Protein AF-A0A109MXI0-F1 (afdb_monomer)

pLDDT: mean 86.81, std 9.49, range [52.38, 97.69]

Nearest PDB structures (foldseek):
  2wkc-assembly1_B  TM=4.980E-01  e=1.153E+00  Lactococcus virus P2
  5nqp-assembly3_B  TM=2.544E-01  e=2.002E-01  Neisseria meningitidis
  5gpk-assembly1_A  TM=4.256E-01  e=6.641E+00  Schizosaccharomyces pombe 972h-
  2wkc-assembly1_D  TM=3.558E-01  e=3.513E+00  Lactococcus virus P2

InterPro domains:
  IPR019096 YopX protein [PF09643] (7-148)
  IPR023385 YopX-like, C-terminal [G3DSA:2.30.30.290] (70-150)

Radius of gyration: 19.83 Å; Cα contacts (8 Å, |Δi|>4): 275; chains: 1; bounding box: 54×35×57 Å

Organism: NCBI:txid1478

Solvent-accessible surface area (backbone atoms only — not comparable to full-atom values): 9129 Å² total; per-residue (Å²): 131,85,86,89,51,51,35,32,40,31,78,88,78,72,43,80,45,51,78,88,74,48,93,48,54,50,76,49,78,59,100,88,42,85,47,44,31,37,59,41,81,40,81,44,70,47,97,90,68,52,77,46,79,44,83,44,76,45,7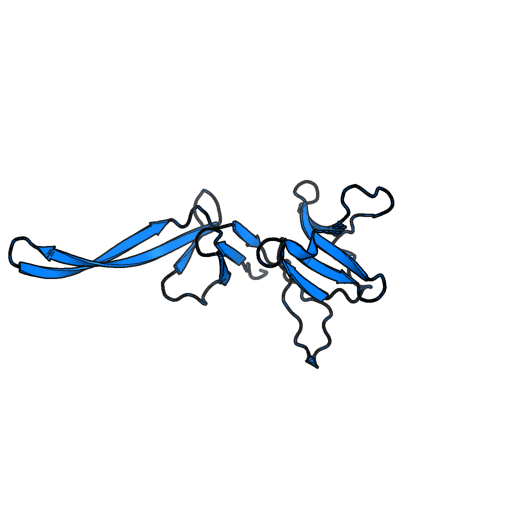6,50,83,74,48,47,79,26,48,49,71,84,46,60,34,60,44,56,76,93,71,54,55,47,76,41,34,42,44,27,29,29,36,32,80,86,80,71,44,51,26,32,30,39,78,38,81,91,76,72,42,55,28,32,36,45,64,61,79,84,44,88,90,60,70,70,42,60,49,81,76,64,84,79,71,65,33,30,78,77,47,27,65,79,89,36,52,70,79,65,66,128

Mean predicted aligned error: 6.86 Å

Secondary structure (DSSP, 8-state):
-----EEEEETTTTEEEETTT-SSEEEEEETTEEEEEEEEEEEEE-TTS-EEEEEEEEE-TT-EEEEEEEEE----GGG-PPEEETTEEEEETTTTEEEEEEEETTTTEEEEEES-TT-TTSPPEETTS-SSS--EEEEETTT-GGGG--

Structure (mmCIF, N/CA/C/O backbone):
data_AF-A0A109MXI0-F1
#
_entry.id   AF-A0A109MXI0-F1
#
loop_
_atom_site.group_PDB
_atom_site.id
_atom_site.type_symbol
_atom_site.label_atom_id
_atom_site.label_alt_id
_atom_site.label_comp_id
_atom_site.label_asym_id
_atom_site.label_entity_id
_atom_site.label_seq_id
_atom_site.pdbx_PDB_ins_code
_atom_site.Cartn_x
_atom_site.Cartn_y
_atom_site.Cartn_z
_atom_site.occupancy
_atom_site.B_iso_or_equiv
_atom_site.auth_seq_id
_atom_site.auth_comp_id
_atom_site.auth_asym_id
_atom_site.auth_atom_id
_atom_site.pdbx_PDB_model_num
ATOM 1 N N . MET A 1 1 ? 14.841 -6.634 15.392 1.00 52.38 1 MET A N 1
ATOM 2 C CA . MET A 1 1 ? 13.422 -6.751 15.002 1.00 52.38 1 MET A CA 1
ATOM 3 C C . MET A 1 1 ? 13.150 -5.564 14.093 1.00 52.38 1 MET A C 1
ATOM 5 O O . MET A 1 1 ? 13.438 -4.456 14.530 1.00 52.38 1 MET A O 1
ATOM 9 N N . LYS A 1 2 ? 12.789 -5.783 12.820 1.00 67.56 2 LYS A N 1
ATOM 10 C CA . LYS A 1 2 ? 12.404 -4.680 11.921 1.00 67.56 2 LYS A CA 1
ATOM 11 C C . LYS A 1 2 ? 11.061 -4.118 12.400 1.00 67.56 2 LYS A C 1
ATOM 13 O O . LYS A 1 2 ? 10.243 -4.875 12.916 1.00 67.56 2 LYS A O 1
ATOM 18 N N . GLU A 1 3 ? 10.884 -2.809 12.279 1.00 79.62 3 GLU A N 1
ATOM 19 C CA . GLU A 1 3 ? 9.620 -2.144 12.592 1.00 79.62 3 GLU A CA 1
ATOM 20 C C . GLU A 1 3 ? 8.562 -2.556 11.559 1.00 79.62 3 GLU A C 1
ATOM 22 O O . GLU A 1 3 ? 8.851 -2.595 10.365 1.00 79.62 3 GLU A O 1
ATOM 27 N N . ILE A 1 4 ? 7.360 -2.908 12.020 1.00 82.31 4 ILE A N 1
ATOM 28 C CA . ILE A 1 4 ? 6.218 -3.196 11.147 1.00 82.31 4 ILE A CA 1
ATOM 29 C C . ILE A 1 4 ? 5.470 -1.881 10.961 1.00 82.31 4 ILE A C 1
ATOM 31 O O . ILE A 1 4 ? 4.940 -1.338 11.928 1.00 82.31 4 ILE A O 1
ATOM 35 N N . ARG A 1 5 ? 5.431 -1.380 9.726 1.00 90.25 5 ARG A N 1
ATOM 36 C CA . ARG A 1 5 ? 4.681 -0.174 9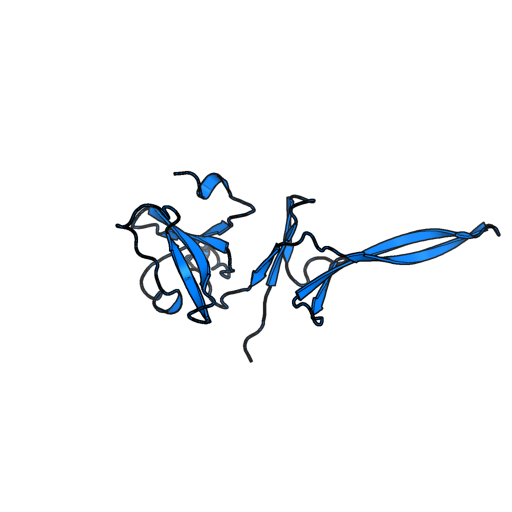.362 1.00 90.25 5 ARG A CA 1
ATOM 37 C C . ARG A 1 5 ? 3.582 -0.521 8.379 1.00 90.25 5 ARG A C 1
ATOM 39 O O . ARG A 1 5 ? 3.776 -1.342 7.483 1.00 90.25 5 ARG A O 1
ATOM 46 N N . VAL A 1 6 ? 2.432 0.108 8.570 1.00 92.50 6 VAL A N 1
ATOM 47 C CA . VAL A 1 6 ? 1.216 -0.140 7.800 1.00 92.50 6 VAL A CA 1
ATOM 48 C C . VAL A 1 6 ? 0.572 1.202 7.491 1.00 92.50 6 VAL A C 1
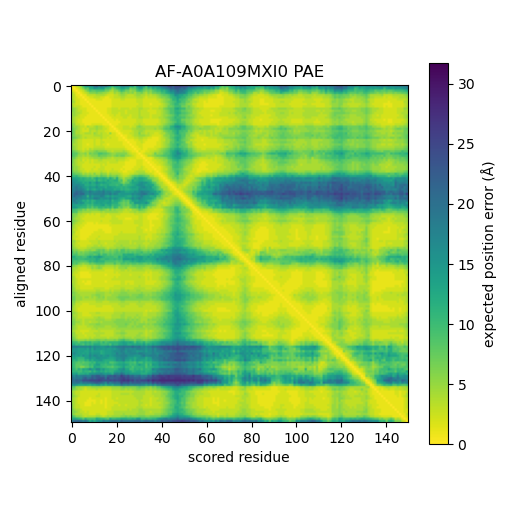ATOM 50 O O . VAL A 1 6 ? 0.546 2.089 8.344 1.00 92.50 6 VAL A O 1
ATOM 53 N N . ARG A 1 7 ? 0.028 1.323 6.284 1.00 95.44 7 ARG A N 1
ATOM 54 C CA . ARG A 1 7 ? -0.948 2.356 5.926 1.00 95.44 7 ARG A CA 1
ATOM 55 C C . ARG A 1 7 ? -2.233 1.686 5.448 1.00 95.44 7 ARG A C 1
ATOM 57 O O . ARG A 1 7 ? -2.203 0.523 5.036 1.00 95.44 7 ARG A O 1
ATOM 64 N N . ALA A 1 8 ? -3.354 2.384 5.514 1.00 96.88 8 ALA A N 1
ATOM 65 C CA . ALA A 1 8 ? -4.658 1.828 5.186 1.00 96.88 8 ALA A CA 1
ATOM 66 C C . ALA A 1 8 ? -5.432 2.757 4.255 1.00 96.88 8 ALA A C 1
ATOM 68 O O . ALA A 1 8 ? -5.579 3.940 4.542 1.00 96.88 8 ALA A O 1
ATOM 69 N N . TRP A 1 9 ? -5.947 2.209 3.158 1.00 97.69 9 TRP A N 1
ATOM 70 C CA . TRP A 1 9 ? -6.847 2.935 2.272 1.00 97.69 9 TRP A CA 1
ATOM 71 C C . TRP A 1 9 ? -8.298 2.752 2.706 1.00 97.69 9 TRP A C 1
ATOM 73 O O . TRP A 1 9 ? -8.784 1.620 2.783 1.00 97.69 9 TRP A O 1
ATOM 83 N N . ASP A 1 10 ? -8.988 3.866 2.920 1.00 97.00 10 ASP A N 1
ATOM 84 C CA . ASP A 1 10 ? -10.422 3.926 3.150 1.00 97.00 10 ASP A CA 1
ATOM 85 C C . ASP A 1 10 ? -11.154 4.205 1.835 1.00 97.00 10 ASP A C 1
ATOM 87 O O . ASP A 1 10 ? -11.064 5.291 1.267 1.00 97.00 10 ASP A O 1
ATOM 91 N N . ASN A 1 11 ? -11.902 3.222 1.338 1.00 95.00 11 ASN A N 1
ATOM 92 C CA . ASN A 1 11 ? -12.696 3.361 0.117 1.00 95.00 11 ASN A CA 1
ATOM 93 C C . ASN A 1 11 ? -14.077 4.006 0.333 1.00 95.00 11 ASN A C 1
ATOM 95 O O . ASN A 1 11 ? -14.768 4.260 -0.654 1.00 95.00 11 ASN A O 1
ATOM 99 N N . VAL A 1 12 ? -14.498 4.220 1.579 1.00 95.38 12 VAL A N 1
ATOM 100 C CA . VAL A 1 12 ? -15.730 4.931 1.945 1.00 95.38 12 VAL A CA 1
ATOM 101 C C . VAL A 1 12 ? -15.448 6.430 2.022 1.00 95.38 12 VAL A C 1
ATOM 103 O O . VAL A 1 12 ? -16.185 7.219 1.432 1.00 95.38 12 VAL A O 1
ATOM 106 N N . GLU A 1 13 ? -14.354 6.819 2.678 1.00 95.06 13 GLU A N 1
ATOM 107 C CA . GLU A 1 13 ? -13.916 8.217 2.803 1.00 95.06 13 GLU A CA 1
ATOM 108 C C . GLU A 1 13 ? -12.980 8.671 1.675 1.00 95.06 13 GLU A C 1
ATOM 110 O O . GLU A 1 13 ? -12.742 9.869 1.520 1.00 95.06 13 GLU A O 1
ATOM 115 N N . ASN A 1 14 ? -12.478 7.734 0.863 1.00 95.75 14 ASN A N 1
ATOM 116 C CA . ASN A 1 14 ? -11.503 7.986 -0.200 1.00 95.75 14 ASN A CA 1
ATOM 117 C C . ASN A 1 14 ? -10.248 8.699 0.342 1.00 95.75 14 ASN A C 1
ATOM 119 O O . ASN A 1 14 ? -9.825 9.733 -0.187 1.00 95.75 14 ASN A O 1
ATOM 123 N N . LYS A 1 15 ? -9.686 8.154 1.430 1.00 95.62 15 LYS A N 1
ATOM 124 C CA . LYS A 1 15 ? -8.554 8.724 2.176 1.00 95.62 15 LYS A CA 1
ATOM 125 C C . LYS A 1 15 ? -7.538 7.642 2.559 1.00 95.62 15 LYS A C 1
ATOM 127 O O . LYS A 1 15 ? -7.905 6.521 2.905 1.00 95.62 15 LYS A O 1
ATOM 132 N N . MET A 1 16 ? -6.254 7.998 2.520 1.00 96.62 16 MET A N 1
ATOM 133 C CA . MET A 1 16 ? -5.170 7.191 3.076 1.00 96.62 16 MET A CA 1
ATOM 134 C C . MET A 1 16 ? -4.938 7.537 4.550 1.00 96.62 16 MET A C 1
ATOM 136 O O . MET A 1 16 ? -4.775 8.709 4.889 1.00 96.62 16 MET A O 1
ATOM 140 N N . TYR A 1 17 ? -4.878 6.521 5.406 1.00 95.94 17 TYR A N 1
ATOM 141 C CA . TYR A 1 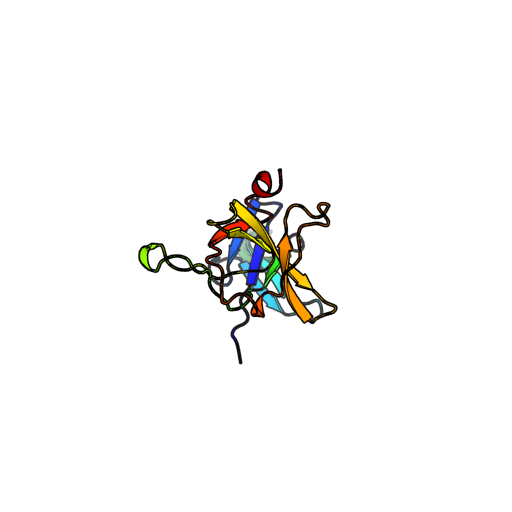17 ? -4.501 6.646 6.811 1.00 95.94 17 TYR A CA 1
ATOM 142 C C . TYR A 1 17 ? -3.118 6.060 7.063 1.00 95.94 17 TYR A C 1
ATOM 144 O O . TYR A 1 17 ? -2.786 4.975 6.574 1.00 95.94 17 TYR A O 1
ATOM 152 N N . TYR A 1 18 ? -2.346 6.742 7.901 1.00 92.38 18 TYR A N 1
ATOM 153 C CA . TYR A 1 18 ? -1.025 6.314 8.339 1.00 92.38 18 TYR A CA 1
ATOM 154 C C . TYR A 1 18 ? -1.033 6.034 9.843 1.00 92.38 18 TYR A C 1
ATOM 156 O O . TYR A 1 18 ? -1.740 6.678 10.621 1.00 92.38 18 TYR A O 1
ATOM 164 N N . LEU A 1 19 ? -0.249 5.038 10.258 1.00 88.06 19 LEU A N 1
ATOM 165 C CA . LEU A 1 19 ? -0.170 4.625 11.655 1.00 88.06 19 LEU A CA 1
ATOM 166 C C . LEU A 1 19 ? 0.299 5.789 12.548 1.00 88.06 19 LEU A C 1
ATOM 168 O O . LEU A 1 19 ? 1.420 6.269 12.406 1.00 88.06 19 LEU A O 1
ATOM 172 N N . GLY A 1 20 ? -0.534 6.178 13.515 1.00 85.75 20 GLY A N 1
ATOM 173 C CA . GLY A 1 20 ? -0.193 7.191 14.518 1.00 85.75 20 GLY A CA 1
ATOM 174 C C . GLY A 1 20 ? -0.355 8.645 14.064 1.00 85.75 20 GLY A C 1
ATOM 175 O O . GLY A 1 20 ? 0.032 9.536 14.816 1.00 85.75 20 GLY A O 1
ATOM 176 N N . GLU A 1 21 ? -0.915 8.891 12.877 1.00 91.69 21 GLU A N 1
ATOM 177 C CA . GLU A 1 21 ? -1.205 10.253 12.398 1.00 91.69 21 GLU A CA 1
ATOM 178 C C . GLU A 1 21 ? -2.627 10.724 12.731 1.00 91.69 21 GLU A C 1
ATOM 180 O O . GLU A 1 21 ? -2.858 11.920 12.887 1.00 91.69 21 GLU A O 1
ATOM 185 N N . GLU A 1 22 ? -3.573 9.796 12.865 1.00 91.44 22 GLU A N 1
ATOM 186 C CA . GLU A 1 22 ? -4.971 10.100 13.171 1.00 91.44 22 GLU A CA 1
ATOM 187 C C . GLU A 1 22 ? -5.206 10.017 14.688 1.00 91.44 22 GLU A C 1
ATOM 189 O O . GLU A 1 22 ? -4.823 9.039 15.333 1.00 91.44 22 GLU A O 1
ATOM 194 N N . GLU A 1 23 ? -5.834 11.042 15.270 1.00 91.12 23 GLU A N 1
ATOM 195 C CA . GLU A 1 23 ? -6.078 11.114 16.721 1.00 91.12 23 GLU A CA 1
ATOM 196 C C . GLU A 1 23 ? -7.229 10.202 17.175 1.00 91.12 23 GLU A C 1
ATOM 198 O O . GLU A 1 23 ? -7.247 9.744 18.318 1.00 91.12 23 GLU A O 1
ATOM 203 N N . ASP A 1 24 ? -8.184 9.936 16.283 1.00 92.06 24 ASP A N 1
ATOM 204 C CA . ASP A 1 24 ? -9.421 9.206 16.558 1.00 92.06 24 ASP A CA 1
ATOM 205 C C . ASP A 1 24 ? -9.445 7.800 15.945 1.00 92.06 24 ASP A C 1
ATOM 207 O O . ASP A 1 24 ? -10.439 7.097 16.095 1.00 92.06 24 ASP A O 1
ATOM 211 N N . ILE A 1 25 ? -8.370 7.356 15.285 1.00 93.44 25 ILE A N 1
ATOM 212 C CA . ILE A 1 25 ? -8.276 6.005 14.717 1.00 93.44 25 ILE A CA 1
ATOM 213 C C . ILE A 1 25 ? -7.203 5.205 15.450 1.00 93.44 25 ILE A C 1
ATOM 215 O O . ILE A 1 25 ? -6.022 5.551 15.471 1.00 93.44 25 ILE A O 1
ATOM 219 N N . HIS A 1 26 ? -7.614 4.073 16.012 1.00 91.69 26 HIS A N 1
ATOM 220 C CA . HIS A 1 26 ? -6.737 3.155 16.720 1.00 91.69 26 HIS A CA 1
ATOM 221 C C . HIS A 1 26 ? -6.494 1.891 15.893 1.00 91.69 26 HIS A C 1
ATOM 223 O O . HIS A 1 26 ? -7.411 1.110 15.647 1.00 91.69 26 HIS A O 1
ATOM 229 N N . PHE A 1 27 ? -5.237 1.671 15.504 1.00 91.75 27 PHE A N 1
ATOM 230 C CA . PHE A 1 27 ? -4.785 0.444 14.846 1.00 91.75 27 PHE A CA 1
ATOM 231 C C . PHE A 1 27 ? -4.277 -0.565 15.878 1.00 91.75 27 PHE A C 1
ATOM 233 O O . PHE A 1 27 ? -3.468 -0.221 16.740 1.00 91.75 27 PHE A O 1
ATOM 240 N N . TYR A 1 28 ? -4.693 -1.824 15.763 1.00 91.00 28 TYR A N 1
ATOM 241 C CA . TYR A 1 28 ? -4.272 -2.895 16.668 1.00 91.00 28 TYR A CA 1
ATOM 242 C C . TYR A 1 28 ? -4.233 -4.256 15.960 1.00 91.00 28 TYR A C 1
ATOM 244 O O . TYR A 1 28 ? -4.678 -4.399 14.825 1.00 91.00 28 TYR A O 1
ATOM 252 N N . PHE A 1 29 ? -3.677 -5.266 16.632 1.00 90.88 29 PHE A N 1
ATOM 253 C CA . PHE A 1 29 ? -3.682 -6.651 16.157 1.00 90.88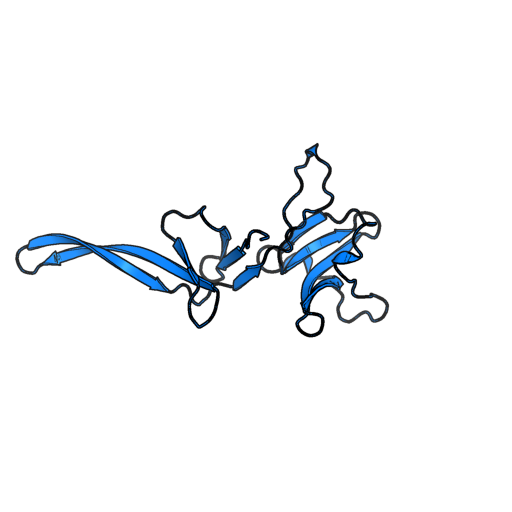 29 PHE A CA 1
ATOM 254 C C . PHE A 1 29 ? -4.671 -7.495 16.959 1.00 90.88 29 PHE A C 1
ATOM 256 O O . PHE A 1 29 ? -4.684 -7.427 18.191 1.00 90.88 29 PHE A O 1
ATOM 263 N N . ASP A 1 30 ? -5.432 -8.347 16.278 1.00 89.75 30 ASP A N 1
ATOM 264 C CA . ASP A 1 30 ? -6.226 -9.405 16.901 1.00 89.75 30 ASP A CA 1
ATOM 265 C C . ASP A 1 30 ? -6.021 -10.768 16.211 1.00 89.75 30 ASP A C 1
ATOM 267 O O . ASP A 1 30 ? -5.075 -10.965 15.448 1.00 89.75 30 ASP A O 1
ATOM 271 N N . GLY A 1 31 ? -6.877 -11.750 16.518 1.00 89.75 31 GLY A N 1
ATOM 272 C CA . GLY A 1 31 ? -6.795 -13.096 15.936 1.00 89.75 31 GLY A CA 1
ATOM 273 C C . GLY A 1 31 ? -7.002 -13.162 14.416 1.00 89.75 31 GLY A C 1
ATOM 274 O O . GLY A 1 31 ? -6.734 -14.210 13.829 1.00 89.75 31 GLY A O 1
ATOM 275 N N . SER A 1 32 ? -7.460 -12.078 13.791 1.00 86.25 32 SER A N 1
ATOM 276 C CA . SER A 1 32 ? -7.723 -11.955 12.354 1.00 86.25 32 SER A CA 1
ATOM 277 C C . SER A 1 32 ? -6.633 -11.174 11.614 1.00 86.25 32 SER A C 1
ATOM 279 O O . SER A 1 32 ? -6.626 -11.170 10.386 1.00 86.25 32 SER A O 1
ATOM 281 N N . GLY A 1 33 ? -5.700 -10.540 12.333 1.00 87.88 33 GLY A N 1
ATOM 282 C CA . GLY A 1 33 ? -4.629 -9.729 11.754 1.00 87.88 33 GLY A CA 1
ATOM 283 C C . GLY A 1 33 ? -4.670 -8.279 12.228 1.00 87.88 33 GLY A C 1
ATOM 284 O O . GLY A 1 33 ? -4.921 -8.016 13.402 1.00 87.88 33 GLY A O 1
ATOM 285 N N . ILE A 1 34 ? -4.350 -7.351 11.322 1.00 91.06 34 ILE A N 1
ATOM 286 C CA . ILE A 1 34 ? -4.385 -5.907 11.586 1.00 91.06 34 ILE A CA 1
ATOM 287 C C . ILE A 1 34 ? -5.832 -5.434 11.491 1.00 91.06 34 ILE A C 1
ATOM 289 O O . ILE A 1 34 ? -6.502 -5.701 10.497 1.00 91.06 34 ILE A O 1
ATOM 293 N N . MET A 1 35 ? -6.273 -4.705 12.508 1.00 92.44 35 MET A N 1
ATOM 294 C CA . MET A 1 35 ? -7.601 -4.118 12.620 1.00 92.44 35 MET A CA 1
ATOM 295 C C . MET A 1 35 ? -7.480 -2.623 12.916 1.00 92.44 35 MET A C 1
ATOM 297 O O . MET A 1 35 ? -6.445 -2.152 13.399 1.00 92.44 35 MET A O 1
ATOM 301 N N . ALA A 1 36 ? -8.545 -1.874 12.643 1.00 94.12 36 ALA A N 1
ATOM 302 C CA . ALA A 1 36 ? -8.652 -0.483 13.052 1.00 94.12 36 ALA A CA 1
ATOM 303 C C . ALA A 1 36 ? -10.078 -0.130 13.469 1.00 94.12 36 ALA A C 1
ATOM 305 O O . ALA A 1 36 ? -11.057 -0.614 12.893 1.00 94.12 36 ALA A O 1
ATOM 306 N N . GLU A 1 37 ? -10.172 0.731 14.473 1.00 94.81 37 GLU A N 1
ATOM 307 C CA . GLU A 1 37 ? -11.424 1.242 15.016 1.00 94.81 37 GLU A CA 1
ATOM 308 C C . GLU A 1 37 ? -11.362 2.768 15.103 1.00 94.81 37 GLU A C 1
ATOM 310 O O . GLU A 1 37 ? -10.332 3.325 15.492 1.00 94.81 37 GLU A O 1
ATOM 315 N N . ARG A 1 38 ? -12.467 3.436 14.762 1.00 94.31 38 ARG A N 1
ATOM 316 C CA . ARG A 1 38 ? -12.659 4.865 15.011 1.00 94.31 38 ARG A CA 1
ATOM 317 C C . ARG A 1 38 ? -13.286 5.058 16.388 1.00 94.31 38 ARG A C 1
ATOM 319 O O . ARG A 1 38 ? -14.293 4.426 16.709 1.00 94.31 38 ARG A O 1
ATOM 326 N N . LEU A 1 39 ? -12.698 5.936 17.186 1.00 92.00 39 LEU A N 1
ATOM 327 C CA . LEU A 1 39 ? -13.214 6.382 18.471 1.00 92.00 39 LEU A CA 1
ATOM 328 C C . LEU A 1 39 ? -14.246 7.484 18.225 1.00 92.00 39 LEU A C 1
ATOM 330 O O . LEU A 1 39 ? -13.935 8.515 17.633 1.00 92.00 39 LEU A O 1
ATOM 334 N N . ILE A 1 40 ? -15.479 7.267 18.672 1.00 90.56 40 ILE A N 1
ATOM 335 C CA . ILE A 1 40 ? -16.581 8.210 18.482 1.00 90.56 40 ILE A CA 1
ATOM 336 C C . ILE A 1 40 ? -17.097 8.636 19.850 1.00 90.56 40 ILE A C 1
ATOM 338 O O . ILE A 1 40 ? -17.647 7.822 20.598 1.00 90.56 40 ILE A O 1
ATOM 342 N N . ASP A 1 41 ? -16.974 9.927 20.138 1.00 87.38 41 ASP A N 1
ATOM 343 C CA . ASP A 1 41 ? -17.591 10.552 21.302 1.00 87.38 41 ASP A CA 1
ATOM 344 C C . ASP A 1 41 ? -19.079 10.806 21.032 1.00 87.38 41 ASP A C 1
ATOM 346 O O . ASP A 1 41 ? -19.451 11.580 20.147 1.00 87.38 41 ASP A O 1
ATOM 350 N N . ILE A 1 42 ? -19.945 10.160 21.811 1.00 79.88 42 ILE A N 1
ATOM 351 C CA . ILE A 1 42 ? -21.397 10.334 21.741 1.00 79.88 42 ILE A CA 1
ATOM 352 C C . ILE A 1 42 ? -21.852 11.141 22.958 1.00 79.88 42 ILE A C 1
ATOM 354 O O . ILE A 1 42 ? -21.673 10.717 24.100 1.00 79.88 42 ILE A O 1
ATOM 358 N N . GLU A 1 43 ? -22.468 12.302 22.723 1.00 82.44 43 GLU A N 1
ATOM 359 C CA . GLU A 1 43 ? -23.183 13.042 23.770 1.00 82.44 43 GLU A CA 1
ATOM 360 C C . GLU A 1 43 ? -24.562 12.398 23.977 1.00 82.44 43 GLU A C 1
ATOM 362 O O . GLU A 1 43 ? -25.425 12.454 23.098 1.00 82.44 43 GLU A O 1
ATOM 367 N N . GLU A 1 44 ? -24.788 11.795 25.144 1.00 79.06 44 GLU A N 1
ATOM 368 C CA . GLU A 1 44 ? -26.092 11.252 25.529 1.00 79.06 44 GLU A CA 1
ATOM 369 C C . GLU A 1 44 ? -26.715 12.078 26.660 1.00 79.06 44 GLU A C 1
ATOM 371 O O . GLU A 1 44 ? -26.052 12.452 27.631 1.00 79.06 44 GLU A O 1
ATOM 376 N N . CYS A 1 45 ? -28.020 12.341 26.539 1.00 78.56 45 CYS A N 1
ATOM 377 C CA . CYS A 1 45 ? -28.850 12.881 27.615 1.00 78.56 45 CYS A CA 1
ATOM 378 C C . CYS A 1 45 ? -29.609 11.735 28.289 1.00 78.56 45 CYS A C 1
ATOM 380 O O . CYS A 1 45 ? -30.398 11.052 27.629 1.00 78.56 45 CYS A O 1
ATOM 382 N N . THR A 1 46 ? -29.451 11.566 29.600 1.00 77.88 46 THR A N 1
ATOM 383 C CA . THR A 1 46 ? -30.292 10.640 30.367 1.00 77.88 46 THR A CA 1
ATOM 384 C C . THR A 1 46 ? -31.740 11.149 30.427 1.00 77.88 46 THR A C 1
ATOM 386 O O . THR A 1 46 ? -31.994 12.348 30.255 1.00 77.88 46 THR A O 1
ATOM 389 N N . PRO A 1 47 ? -32.726 10.276 30.711 1.00 78.38 47 PRO A N 1
ATOM 390 C CA . PRO A 1 47 ? -34.107 10.698 30.955 1.00 78.38 47 PRO A CA 1
ATOM 391 C C . PRO A 1 47 ? -34.249 11.707 32.107 1.00 78.38 47 PRO A C 1
ATOM 393 O O . PRO A 1 47 ? -35.212 12.475 32.119 1.00 78.38 47 PRO A O 1
ATOM 396 N N . GLU A 1 48 ? -33.306 11.726 33.058 1.00 84.12 48 GLU A N 1
ATOM 397 C CA . GLU A 1 48 ? -33.248 12.719 34.139 1.00 84.12 48 GLU A CA 1
ATOM 398 C C . GLU A 1 48 ? -32.648 14.075 33.713 1.00 84.12 48 GLU A C 1
ATOM 400 O O . GLU A 1 48 ? -32.726 15.039 34.475 1.00 84.12 48 GLU A O 1
ATOM 405 N N . GLY A 1 49 ? -32.115 14.186 32.491 1.00 80.06 49 GLY A N 1
ATOM 406 C CA . GLY A 1 49 ? -31.542 15.415 31.936 1.00 80.06 49 GLY A CA 1
ATOM 407 C C . GLY A 1 49 ? -30.036 15.583 32.155 1.00 80.06 49 GLY A C 1
ATOM 408 O O . GLY A 1 49 ? -29.508 16.654 31.841 1.00 80.06 49 GLY A O 1
ATOM 409 N N . ASP A 1 50 ? -29.342 14.558 32.655 1.00 79.75 50 ASP A N 1
ATOM 410 C CA . ASP A 1 50 ? 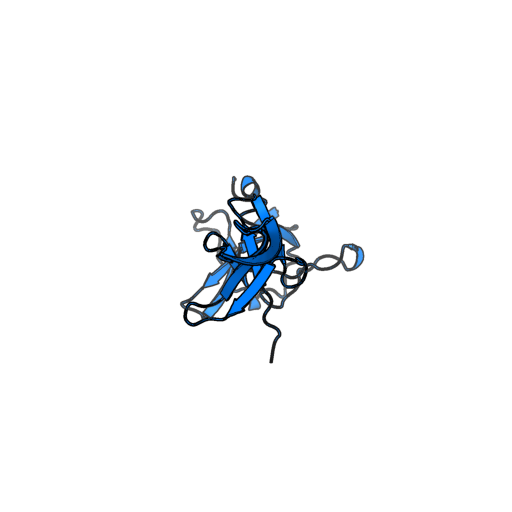-27.885 14.573 32.786 1.00 79.75 50 ASP A CA 1
ATOM 411 C C . ASP A 1 50 ? -27.231 14.350 31.419 1.00 79.75 50 ASP A C 1
ATOM 413 O O . ASP A 1 50 ? -27.664 13.496 30.647 1.00 79.75 50 ASP A O 1
ATOM 417 N N . ARG A 1 51 ? -26.180 15.117 31.113 1.00 77.81 51 ARG A N 1
ATOM 418 C CA . ARG A 1 51 ? -25.390 14.981 29.881 1.00 77.81 51 ARG A CA 1
ATOM 419 C C . ARG A 1 51 ? -24.075 14.281 30.175 1.00 77.81 51 ARG A C 1
ATOM 421 O O . ARG A 1 51 ? -23.320 14.743 31.032 1.00 77.81 51 ARG A O 1
ATOM 428 N N . GLY A 1 52 ? -23.792 13.212 29.442 1.00 77.25 52 GLY A N 1
ATOM 429 C CA . GLY A 1 52 ? -22.512 12.509 29.471 1.00 77.25 52 GLY A CA 1
ATOM 430 C C . GLY A 1 52 ? -21.926 12.377 28.070 1.00 77.25 52 GLY A C 1
ATOM 431 O O . GLY A 1 52 ? -22.670 12.278 27.098 1.00 77.25 52 GLY A O 1
ATOM 432 N N . ILE A 1 53 ? -20.596 12.376 27.976 1.00 76.44 53 ILE A N 1
ATOM 433 C CA . ILE A 1 53 ? -19.887 11.932 26.772 1.00 76.44 53 ILE A CA 1
ATOM 434 C C . ILE A 1 53 ? -19.515 10.470 27.001 1.00 76.44 53 ILE A C 1
ATOM 436 O O . ILE A 1 53 ? -18.807 10.153 27.962 1.00 76.44 53 ILE A O 1
ATOM 440 N N . TYR A 1 54 ? -20.015 9.593 26.141 1.00 77.88 54 TYR A N 1
ATOM 441 C CA . TYR A 1 54 ? -19.696 8.173 26.139 1.00 77.88 54 TYR A CA 1
ATOM 442 C C . TYR A 1 54 ? -18.850 7.853 24.911 1.00 77.88 54 TYR A C 1
ATOM 444 O O . TYR A 1 54 ? -19.193 8.236 23.796 1.00 77.88 54 TYR A O 1
ATOM 452 N N . GLY A 1 55 ? -17.750 7.133 25.123 1.00 80.38 55 GLY A N 1
ATOM 453 C CA . GLY A 1 55 ? -16.941 6.615 24.029 1.00 80.38 55 GLY A CA 1
ATOM 454 C C . GLY A 1 55 ? -17.617 5.397 23.410 1.00 80.38 55 GLY A C 1
ATOM 455 O O . GLY A 1 55 ? -17.928 4.428 24.107 1.00 80.38 55 GLY A O 1
ATOM 456 N N . SER A 1 56 ? -17.825 5.441 22.103 1.00 86.81 56 SER A N 1
ATOM 457 C CA . SER A 1 56 ? -18.185 4.287 21.284 1.00 86.81 56 SER A CA 1
ATOM 458 C C . SER A 1 56 ? -17.078 4.010 20.270 1.00 86.81 56 SER A C 1
ATOM 460 O O . SER A 1 56 ? -16.199 4.846 20.056 1.00 86.81 56 SER A O 1
ATOM 462 N N . VAL A 1 57 ? -17.098 2.818 19.678 1.00 91.12 57 VAL A N 1
ATOM 463 C CA . VAL A 1 57 ? -16.126 2.420 18.659 1.00 91.12 57 VAL A CA 1
ATOM 464 C C . VAL A 1 57 ? -16.844 1.948 17.406 1.00 91.12 57 VAL A C 1
ATOM 466 O O . VAL A 1 57 ? -17.819 1.196 17.482 1.00 91.12 57 VAL A O 1
ATOM 469 N N . GLU A 1 58 ? -16.347 2.377 16.254 1.00 93.62 58 GLU A N 1
ATOM 470 C CA . GLU A 1 58 ? -16.761 1.881 14.947 1.00 93.62 58 GLU A CA 1
ATOM 471 C C . GLU A 1 58 ? -15.621 1.072 14.336 1.00 93.62 58 GLU A C 1
ATOM 473 O O . GLU A 1 58 ? -14.508 1.570 14.179 1.00 93.62 58 GLU A O 1
ATOM 478 N N . LYS A 1 59 ? -15.896 -0.182 13.971 1.00 93.56 59 LYS A N 1
ATOM 479 C CA . LYS A 1 59 ? -14.921 -1.019 13.270 1.00 93.56 59 LYS A CA 1
ATOM 480 C C . LYS A 1 59 ? -14.807 -0.593 11.816 1.00 93.56 59 LYS A C 1
ATOM 482 O O . LYS A 1 59 ? -15.796 -0.611 11.089 1.00 93.56 59 LYS A O 1
ATOM 487 N N . LEU A 1 60 ? -13.588 -0.309 11.378 1.00 94.50 60 LEU A N 1
ATOM 488 C CA . LEU A 1 60 ? -13.295 0.111 10.011 1.00 94.50 60 LEU A CA 1
ATOM 489 C C . LEU A 1 60 ? -12.950 -1.111 9.140 1.00 94.50 60 LEU A C 1
ATOM 491 O O . LEU A 1 60 ? -11.852 -1.230 8.601 1.00 94.50 60 LEU A O 1
ATOM 495 N N . GLU A 1 61 ? -13.885 -2.062 9.027 1.00 93.12 61 GLU A N 1
ATOM 496 C CA . GLU A 1 61 ? -13.680 -3.330 8.295 1.00 93.12 61 GLU A CA 1
ATOM 497 C C . GLU A 1 61 ? -13.495 -3.137 6.779 1.00 93.12 61 GLU A C 1
ATOM 499 O O . GLU A 1 61 ? -13.033 -4.040 6.081 1.00 93.12 61 GLU A O 1
ATOM 504 N N . HIS A 1 62 ? -13.854 -1.966 6.251 1.00 93.75 62 HIS A N 1
ATOM 505 C CA . HIS A 1 62 ? -13.696 -1.610 4.840 1.00 93.75 62 HIS A CA 1
ATOM 506 C C . HIS A 1 62 ? -12.267 -1.196 4.462 1.00 93.75 62 HIS A C 1
ATOM 508 O O . HIS A 1 62 ? -11.969 -1.074 3.270 1.00 93.75 62 HIS A O 1
ATOM 514 N N . LEU A 1 63 ? -11.378 -1.003 5.441 1.00 95.69 63 LEU A N 1
ATOM 515 C CA . LEU A 1 63 ? -10.007 -0.579 5.186 1.00 95.69 63 LEU A CA 1
ATOM 516 C C . LEU A 1 63 ? -9.191 -1.633 4.441 1.00 95.69 63 LEU A C 1
ATOM 518 O O . LEU A 1 63 ? -9.212 -2.827 4.743 1.00 95.69 63 LEU A O 1
ATOM 522 N N . LYS A 1 64 ? -8.388 -1.160 3.487 1.00 95.81 64 LYS A N 1
ATOM 523 C CA . LYS A 1 64 ? -7.424 -1.980 2.751 1.00 95.81 64 LYS A CA 1
ATOM 524 C C . LYS A 1 64 ? -6.016 -1.686 3.245 1.00 95.81 64 LYS A C 1
ATOM 526 O O . LYS A 1 64 ? -5.451 -0.636 2.940 1.00 95.81 64 LYS A O 1
ATOM 531 N N . TYR A 1 65 ? -5.449 -2.620 4.000 1.00 95.00 65 TYR A N 1
ATOM 532 C CA . TYR A 1 65 ? -4.119 -2.481 4.589 1.00 95.00 65 TYR A CA 1
ATOM 533 C C . TYR A 1 65 ? -3.001 -2.719 3.569 1.00 95.00 65 TYR A C 1
ATOM 535 O O . TYR A 1 65 ? -3.076 -3.615 2.726 1.00 95.00 65 TYR A O 1
ATOM 543 N N . MET A 1 66 ? -1.937 -1.931 3.678 1.00 96.06 66 MET A N 1
ATOM 544 C CA . MET A 1 66 ? -0.720 -2.039 2.881 1.00 96.06 66 MET A CA 1
ATOM 545 C C . MET A 1 66 ? 0.487 -2.061 3.809 1.00 96.06 66 MET A C 1
ATOM 547 O O . MET A 1 66 ? 0.703 -1.137 4.595 1.00 96.06 66 MET A O 1
ATOM 551 N N . LEU A 1 67 ? 1.264 -3.135 3.714 1.00 94.06 67 LEU A N 1
ATOM 552 C CA . LEU A 1 67 ? 2.454 -3.349 4.524 1.00 94.06 67 LEU A CA 1
ATOM 553 C C . LEU A 1 67 ? 3.654 -2.628 3.905 1.00 94.06 67 LEU A C 1
ATOM 555 O O . LEU A 1 67 ? 3.839 -2.674 2.690 1.00 94.06 67 LEU A O 1
ATOM 559 N N . SER A 1 68 ? 4.481 -1.997 4.734 1.00 93.50 68 SER A N 1
ATOM 560 C CA . SER A 1 68 ? 5.771 -1.467 4.294 1.00 93.50 68 SER A CA 1
ATOM 561 C C . SER A 1 68 ? 6.720 -2.592 3.869 1.00 93.50 68 SER A C 1
ATOM 563 O O . SER A 1 68 ? 6.840 -3.618 4.544 1.00 93.50 68 SER A O 1
ATOM 565 N N . THR A 1 69 ? 7.459 -2.368 2.785 1.00 91.31 69 THR A N 1
ATOM 566 C CA . THR A 1 69 ? 8.584 -3.225 2.372 1.00 91.31 69 THR A CA 1
ATOM 567 C C . THR A 1 69 ? 9.820 -3.038 3.268 1.00 91.31 69 THR A C 1
ATOM 569 O O . THR A 1 69 ? 10.740 -3.859 3.279 1.00 91.31 69 THR A O 1
ATOM 572 N N . GLY A 1 70 ? 9.855 -1.951 4.045 1.00 89.25 70 GLY A N 1
ATOM 573 C CA . GLY A 1 70 ? 11.007 -1.496 4.822 1.00 89.25 70 GLY A CA 1
ATOM 574 C C . GLY A 1 70 ? 12.125 -0.891 3.969 1.00 89.25 70 GLY A C 1
ATOM 575 O O . GLY A 1 70 ? 13.211 -0.640 4.497 1.00 89.25 70 GLY A O 1
ATOM 576 N N . LEU A 1 71 ? 11.879 -0.692 2.673 1.00 88.88 71 LEU A N 1
ATOM 577 C CA . LEU A 1 71 ? 12.777 -0.042 1.727 1.00 88.88 71 LEU A CA 1
ATOM 578 C C . LEU A 1 71 ? 12.234 1.338 1.350 1.00 88.88 71 LEU A C 1
ATOM 580 O O . LEU A 1 71 ? 11.057 1.647 1.547 1.00 88.88 71 LEU A O 1
ATOM 584 N N . LYS A 1 72 ? 13.126 2.180 0.838 1.00 89.94 72 LYS A N 1
ATOM 585 C CA . LYS A 1 72 ? 12.788 3.490 0.292 1.00 89.94 72 LYS A CA 1
ATOM 586 C C . LYS A 1 72 ? 13.045 3.493 -1.201 1.00 89.94 72 LYS A C 1
ATOM 588 O O . LYS A 1 72 ? 13.870 2.716 -1.676 1.00 89.94 72 LYS A O 1
ATOM 593 N N . ASP A 1 73 ? 12.341 4.354 -1.912 1.00 89.12 73 ASP A N 1
ATOM 594 C CA . ASP A 1 73 ? 12.604 4.574 -3.322 1.00 89.12 73 ASP A CA 1
ATOM 595 C C . ASP A 1 73 ? 13.942 5.282 -3.548 1.00 89.12 73 ASP A C 1
ATOM 597 O O . ASP A 1 73 ? 14.596 5.773 -2.624 1.00 89.12 73 ASP A O 1
ATOM 601 N N . ASN A 1 74 ? 14.371 5.297 -4.805 1.00 86.12 74 ASN A N 1
ATOM 60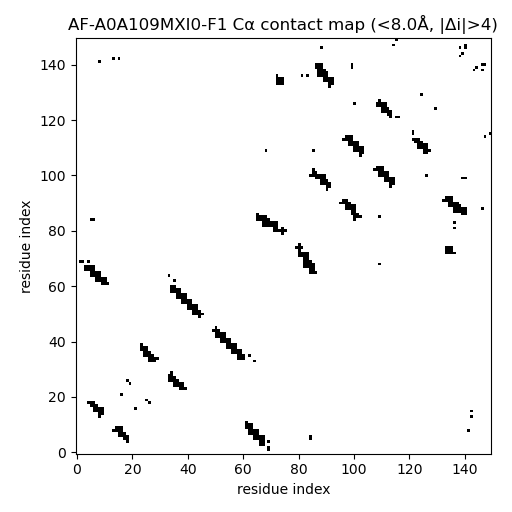2 C CA . ASN A 1 74 ? 15.662 5.851 -5.193 1.00 86.12 74 ASN A CA 1
ATOM 603 C C . ASN A 1 74 ? 15.555 7.338 -5.565 1.00 86.12 74 ASN A C 1
ATOM 605 O O . ASN A 1 74 ? 16.379 7.837 -6.339 1.00 86.12 74 ASN A O 1
ATOM 609 N N . ALA A 1 75 ? 14.543 8.051 -5.043 1.00 81.44 75 ALA A N 1
ATOM 610 C CA . ALA A 1 75 ? 14.397 9.492 -5.236 1.00 81.44 75 ALA A CA 1
ATOM 611 C C . ALA A 1 75 ? 15.690 10.224 -4.835 1.00 81.44 75 ALA A C 1
ATOM 613 O O . ALA A 1 75 ? 16.335 9.851 -3.850 1.00 81.44 75 ALA A O 1
ATOM 614 N N . PRO A 1 76 ? 16.106 11.269 -5.578 1.00 77.62 76 PRO A N 1
ATOM 615 C CA . PRO A 1 76 ? 17.236 12.082 -5.152 1.00 77.62 76 PRO A CA 1
ATOM 616 C C . PRO A 1 76 ? 16.950 12.673 -3.765 1.00 77.62 76 PRO A C 1
ATOM 618 O O . PRO A 1 76 ? 15.810 13.004 -3.451 1.00 77.62 76 PRO A O 1
ATOM 621 N N . GLU A 1 77 ? 17.985 12.839 -2.936 1.00 75.81 77 GLU A N 1
ATOM 622 C CA . GLU A 1 77 ? 17.846 13.308 -1.544 1.00 75.81 77 GLU A CA 1
ATOM 623 C C . GLU A 1 77 ? 17.079 14.641 -1.439 1.00 75.81 77 GLU A C 1
ATOM 625 O O . GLU A 1 77 ? 16.313 14.865 -0.504 1.00 75.81 77 GLU A O 1
ATOM 630 N N . GLU A 1 78 ? 17.211 15.484 -2.462 1.00 79.56 78 GLU A N 1
ATOM 631 C CA . GLU A 1 78 ? 16.503 16.756 -2.641 1.00 79.56 78 GLU A CA 1
ATOM 632 C C . GLU A 1 78 ? 14.972 16.603 -2.714 1.00 79.56 78 GLU A C 1
ATOM 634 O O . GLU A 1 78 ? 14.247 17.505 -2.297 1.00 79.56 78 GLU A O 1
ATOM 639 N N . ALA A 1 79 ? 14.485 15.468 -3.224 1.00 77.31 79 ALA A N 1
ATOM 640 C CA . ALA A 1 79 ? 13.068 15.124 -3.339 1.00 77.31 79 ALA A CA 1
ATOM 641 C C . ALA A 1 79 ? 12.532 14.322 -2.137 1.00 77.31 79 ALA A C 1
ATOM 643 O O . ALA A 1 79 ? 11.332 14.083 -2.082 1.00 77.31 79 ALA A O 1
ATOM 644 N N . GLN A 1 80 ? 13.396 13.974 -1.172 1.00 83.44 80 GLN A N 1
ATOM 645 C CA . GLN A 1 80 ? 13.135 13.094 -0.024 1.00 83.44 80 GLN A CA 1
ATOM 646 C C . GLN A 1 80 ? 12.650 11.681 -0.409 1.00 83.44 80 GLN A C 1
ATOM 648 O O . GLN A 1 80 ? 11.494 11.509 -0.784 1.00 83.44 80 GLN A O 1
ATOM 653 N N . PRO A 1 81 ? 13.489 10.642 -0.230 1.00 87.38 81 PRO A N 1
ATOM 654 C CA . PRO A 1 81 ? 13.101 9.260 -0.491 1.00 87.38 81 PRO A CA 1
ATOM 655 C C . PRO A 1 81 ? 11.861 8.823 0.289 1.00 87.38 81 PRO A C 1
ATOM 657 O O . PRO A 1 81 ? 11.820 8.928 1.526 1.00 87.38 81 PRO A O 1
ATOM 660 N N . MET A 1 82 ? 10.885 8.291 -0.438 1.00 90.56 82 MET A N 1
ATOM 661 C CA . MET A 1 82 ? 9.623 7.797 0.097 1.00 90.56 82 MET A CA 1
ATOM 662 C C . MET A 1 82 ? 9.757 6.331 0.502 1.00 90.56 82 MET A C 1
ATOM 664 O O . MET A 1 82 ? 10.427 5.544 -0.160 1.00 90.56 82 MET A O 1
ATOM 668 N N . GLU A 1 83 ? 9.131 5.950 1.614 1.00 92.50 83 GLU A N 1
ATOM 669 C CA . GLU A 1 83 ? 9.016 4.541 1.995 1.00 92.50 83 GLU A CA 1
ATOM 670 C C . GLU A 1 83 ? 8.072 3.814 1.033 1.00 92.50 83 GLU A C 1
ATOM 672 O O . GLU A 1 83 ? 7.010 4.339 0.703 1.00 92.50 83 GLU A O 1
ATOM 677 N N . ILE A 1 84 ? 8.464 2.615 0.597 1.00 93.88 84 ILE A N 1
ATOM 678 C CA . ILE A 1 84 ? 7.694 1.818 -0.357 1.00 93.88 84 ILE A CA 1
ATOM 679 C C . ILE A 1 84 ? 6.810 0.826 0.396 1.00 93.88 84 ILE A C 1
ATOM 681 O O . ILE A 1 84 ? 7.288 0.029 1.212 1.00 93.88 84 ILE A O 1
ATOM 685 N N . PHE A 1 85 ? 5.528 0.830 0.069 1.00 95.88 85 PHE A N 1
ATOM 686 C CA . PHE A 1 85 ? 4.495 -0.044 0.602 1.00 95.88 85 PHE A CA 1
ATOM 687 C C . PHE A 1 85 ? 3.956 -0.992 -0.471 1.00 95.88 85 PHE A C 1
ATOM 689 O O . PHE A 1 85 ? 4.042 -0.749 -1.675 1.00 95.88 85 PHE A O 1
ATOM 696 N N . ALA A 1 86 ? 3.327 -2.076 -0.021 1.00 95.81 86 ALA A N 1
ATOM 697 C CA . ALA A 1 86 ? 2.494 -2.912 -0.870 1.00 95.81 86 ALA A CA 1
ATOM 698 C C . ALA A 1 86 ? 1.486 -2.052 -1.649 1.00 95.81 86 ALA A C 1
ATOM 700 O O . ALA A 1 86 ? 0.875 -1.134 -1.100 1.00 95.81 86 ALA A O 1
ATOM 701 N N . ASN A 1 87 ? 1.275 -2.404 -2.911 1.00 96.44 87 ASN A N 1
ATOM 702 C CA . ASN A 1 87 ? 0.417 -1.725 -3.874 1.00 96.44 87 ASN A CA 1
ATOM 703 C C . ASN A 1 87 ? 0.835 -0.292 -4.249 1.00 96.44 87 ASN A C 1
ATOM 705 O O . ASN A 1 87 ? 0.044 0.410 -4.886 1.00 96.44 87 ASN A O 1
ATOM 709 N N . ASP A 1 88 ? 2.047 0.151 -3.899 1.00 96.50 88 ASP A N 1
ATOM 710 C CA . ASP A 1 88 ? 2.634 1.325 -4.547 1.00 96.50 88 ASP A CA 1
ATOM 711 C C . ASP A 1 88 ? 2.862 1.065 -6.036 1.00 96.50 88 ASP A C 1
ATOM 713 O O . ASP A 1 88 ? 3.103 -0.064 -6.473 1.00 96.50 88 ASP A O 1
ATOM 717 N N . ILE A 1 89 ? 2.782 2.144 -6.807 1.00 95.06 89 ILE A N 1
ATOM 718 C CA . ILE A 1 89 ? 3.128 2.192 -8.217 1.00 95.06 89 ILE A CA 1
ATOM 719 C C . ILE A 1 89 ? 4.481 2.886 -8.320 1.00 95.06 89 ILE A C 1
ATOM 721 O O . ILE A 1 89 ? 4.639 4.043 -7.923 1.00 95.06 89 ILE A O 1
ATOM 725 N N . LEU A 1 90 ? 5.446 2.166 -8.872 1.00 93.00 90 LEU A N 1
ATOM 726 C CA . LEU A 1 90 ? 6.802 2.621 -9.096 1.00 93.00 90 LEU A CA 1
ATOM 727 C C . LEU A 1 90 ? 7.031 2.929 -10.578 1.00 93.00 90 LEU A C 1
ATOM 729 O O . LEU A 1 90 ? 6.647 2.138 -11.435 1.00 93.00 90 LEU A O 1
ATOM 733 N N . LEU A 1 91 ? 7.681 4.049 -10.885 1.00 91.12 91 LEU A N 1
ATOM 734 C CA . LEU A 1 91 ? 8.061 4.451 -12.243 1.00 91.12 91 LEU A CA 1
ATOM 735 C C . LEU A 1 91 ? 9.551 4.220 -12.475 1.00 91.12 91 LEU A C 1
ATOM 737 O O . LEU A 1 91 ? 10.371 4.740 -11.719 1.00 91.12 91 LEU A O 1
ATOM 741 N N . ASN A 1 92 ? 9.902 3.543 -13.569 1.00 89.00 92 ASN A N 1
ATOM 742 C CA . ASN A 1 92 ? 11.258 3.558 -14.109 1.00 89.00 92 ASN A CA 1
ATOM 743 C C . ASN A 1 92 ? 11.412 4.755 -15.059 1.00 89.00 92 ASN A C 1
ATOM 745 O O . ASN A 1 92 ? 10.811 4.751 -16.133 1.00 89.00 92 ASN A O 1
ATOM 749 N N . PRO A 1 93 ? 12.220 5.775 -14.724 1.00 86.19 93 PRO A N 1
ATOM 750 C CA . PRO A 1 93 ? 12.381 6.967 -15.555 1.00 86.19 93 PRO A CA 1
ATOM 751 C C . PRO A 1 93 ? 13.127 6.683 -16.866 1.00 86.19 93 PRO A C 1
ATOM 753 O O . PRO A 1 93 ? 13.033 7.476 -17.801 1.00 86.19 93 PRO A O 1
ATOM 756 N N . VAL A 1 94 ? 13.892 5.587 -16.939 1.00 86.25 94 VAL A N 1
ATOM 757 C CA . VAL A 1 94 ? 14.695 5.223 -18.112 1.00 86.25 94 VAL A CA 1
ATOM 758 C C . VAL A 1 94 ? 13.832 4.509 -19.145 1.00 86.25 94 VAL A C 1
ATOM 760 O O . VAL A 1 94 ? 13.849 4.885 -20.317 1.00 86.25 94 VAL A O 1
ATOM 763 N N . SER A 1 95 ? 13.070 3.495 -18.725 1.00 86.50 95 SER A N 1
ATOM 764 C CA . SER A 1 95 ? 12.186 2.736 -19.621 1.00 86.50 95 SER A CA 1
ATOM 765 C C . SER A 1 95 ? 10.781 3.332 -19.747 1.00 86.50 95 SER A C 1
ATOM 767 O O . SER A 1 95 ? 10.046 2.962 -20.661 1.00 86.50 95 SER A O 1
ATOM 769 N N . ASN A 1 96 ? 10.419 4.282 -18.877 1.00 87.75 96 ASN A N 1
ATOM 770 C CA . ASN A 1 96 ? 9.070 4.833 -18.736 1.00 87.75 96 ASN A CA 1
ATOM 771 C C . ASN A 1 96 ? 8.010 3.748 -18.455 1.00 87.75 96 ASN A C 1
ATOM 773 O O . ASN A 1 96 ? 6.874 3.816 -18.927 1.00 87.75 96 ASN A O 1
ATOM 777 N N . GLU A 1 97 ? 8.408 2.723 -17.705 1.00 88.06 97 GLU A N 1
ATOM 778 C CA . GLU A 1 97 ? 7.556 1.607 -17.301 1.00 88.06 97 GLU A CA 1
ATOM 779 C C . GLU A 1 97 ? 7.073 1.776 -15.867 1.00 88.06 97 GLU A C 1
ATOM 781 O O . GLU A 1 97 ? 7.748 2.377 -15.031 1.00 88.06 97 GLU A O 1
ATOM 786 N N . TYR A 1 98 ? 5.911 1.194 -15.590 1.00 91.00 98 TYR A N 1
ATOM 787 C CA . TYR A 1 98 ? 5.274 1.245 -14.285 1.00 91.00 98 TYR A CA 1
ATOM 788 C C . TYR A 1 98 ? 5.175 -0.158 -13.700 1.00 91.00 98 TYR A C 1
ATOM 790 O O . TYR A 1 98 ? 4.721 -1.097 -14.364 1.00 91.00 98 TYR A O 1
ATOM 798 N N . TYR A 1 99 ? 5.546 -0.263 -12.434 1.00 91.75 99 TYR A N 1
ATOM 799 C CA . TYR A 1 99 ? 5.555 -1.495 -11.666 1.00 91.75 99 TYR A CA 1
ATOM 800 C C . TYR A 1 99 ? 4.661 -1.346 -10.446 1.00 91.75 99 TYR A C 1
ATOM 802 O O . TYR A 1 99 ? 4.633 -0.295 -9.819 1.00 91.75 99 TYR A O 1
ATOM 810 N N . ILE A 1 100 ? 3.932 -2.396 -10.101 1.00 94.25 100 ILE A N 1
ATOM 811 C CA . ILE A 1 100 ? 3.099 -2.460 -8.906 1.00 94.25 100 ILE A CA 1
ATOM 812 C C . ILE A 1 100 ? 3.826 -3.332 -7.893 1.00 94.25 100 ILE A C 1
ATOM 814 O O . ILE A 1 100 ? 4.206 -4.462 -8.202 1.00 94.25 100 ILE A O 1
ATOM 818 N N . VAL A 1 101 ? 3.998 -2.824 -6.680 1.00 94.56 101 VAL A N 1
ATOM 819 C CA . VAL A 1 101 ? 4.590 -3.590 -5.581 1.00 94.56 101 VAL A CA 1
ATOM 820 C C . VAL A 1 101 ? 3.562 -4.584 -5.060 1.00 94.56 101 VAL A C 1
ATOM 822 O O . VAL A 1 101 ? 2.511 -4.188 -4.563 1.00 94.56 101 VAL A O 1
ATOM 825 N N . THR A 1 102 ? 3.840 -5.879 -5.131 1.00 94.00 102 THR A N 1
ATOM 826 C CA . THR A 1 102 ? 2.901 -6.925 -4.699 1.00 94.00 102 THR A CA 1
ATOM 827 C C . THR A 1 102 ? 3.568 -7.908 -3.755 1.00 94.00 102 THR A C 1
ATOM 829 O O . THR A 1 102 ? 4.723 -8.261 -3.958 1.00 94.00 102 THR A O 1
ATOM 832 N N . TRP A 1 103 ? 2.850 -8.374 -2.734 1.00 92.31 103 TRP A N 1
ATOM 833 C CA . TRP A 1 103 ? 3.297 -9.502 -1.916 1.00 92.31 103 TRP A CA 1
ATOM 834 C C . TRP A 1 103 ? 2.955 -10.814 -2.622 1.00 92.31 103 TRP A C 1
ATOM 836 O O . TRP A 1 103 ? 1.798 -11.027 -2.993 1.00 92.31 103 TRP A O 1
ATOM 846 N N . ASP A 1 104 ? 3.944 -11.684 -2.793 1.00 90.31 104 ASP A N 1
ATOM 847 C CA . ASP A 1 104 ? 3.749 -13.035 -3.306 1.00 90.31 104 ASP A CA 1
ATOM 848 C C . ASP A 1 104 ? 3.852 -14.051 -2.158 1.00 90.31 104 ASP A C 1
ATOM 850 O O . ASP A 1 104 ? 4.903 -14.224 -1.536 1.00 90.31 104 ASP A O 1
ATOM 854 N N . GLU A 1 105 ? 2.745 -14.744 -1.883 1.00 90.19 105 GLU A N 1
ATOM 855 C CA . GLU A 1 105 ? 2.644 -15.732 -0.801 1.00 90.19 105 GLU A CA 1
ATOM 856 C C . GLU A 1 105 ? 3.465 -17.005 -1.052 1.00 90.19 105 GLU A C 1
ATOM 858 O O . GLU A 1 105 ? 3.831 -17.701 -0.104 1.00 90.19 105 GLU A O 1
ATOM 863 N N . HIS A 1 106 ? 3.746 -17.351 -2.313 1.00 90.25 106 HIS A N 1
ATOM 864 C CA . HIS A 1 106 ? 4.520 -18.547 -2.647 1.00 90.25 106 HIS A CA 1
ATOM 865 C C . HIS A 1 106 ? 5.991 -18.370 -2.274 1.00 90.25 106 HIS A C 1
ATOM 867 O O . HIS A 1 106 ? 6.621 -19.296 -1.756 1.00 90.25 106 HIS A O 1
ATOM 873 N N . TYR A 1 107 ? 6.517 -17.172 -2.514 1.00 88.38 107 TYR A N 1
ATOM 874 C CA . TYR A 1 107 ? 7.900 -16.814 -2.214 1.00 88.38 107 TYR A CA 1
ATOM 875 C C . TYR A 1 107 ? 8.063 -16.099 -0.868 1.00 88.38 107 TYR A C 1
ATOM 877 O O . TYR A 1 107 ? 9.193 -15.935 -0.409 1.00 88.38 107 TYR A O 1
ATOM 885 N N . ALA A 1 108 ? 6.955 -15.710 -0.225 1.00 90.50 108 ALA A N 1
ATOM 886 C CA . ALA A 1 108 ? 6.929 -14.910 0.997 1.00 90.50 108 ALA A CA 1
ATOM 887 C C . ALA A 1 108 ? 7.821 -13.658 0.881 1.00 90.50 108 ALA A C 1
ATOM 889 O O . ALA A 1 108 ? 8.630 -13.367 1.768 1.00 90.50 108 ALA A O 1
ATOM 890 N N . ASN A 1 109 ? 7.701 -12.955 -0.249 1.00 91.19 109 ASN A N 1
ATOM 891 C CA . ASN A 1 109 ? 8.507 -11.784 -0.581 1.00 91.19 109 ASN A CA 1
ATOM 892 C C . ASN A 1 109 ? 7.691 -10.762 -1.391 1.00 91.19 109 ASN A C 1
ATOM 894 O O . ASN A 1 109 ? 6.642 -11.083 -1.953 1.00 91.19 109 ASN A O 1
ATOM 898 N N . PHE A 1 110 ? 8.179 -9.524 -1.452 1.00 91.94 110 PHE A N 1
ATOM 899 C CA . PHE A 1 110 ? 7.653 -8.516 -2.364 1.00 91.94 110 PHE A CA 1
ATOM 900 C C . PHE A 1 110 ? 8.205 -8.719 -3.777 1.00 91.94 110 PHE A C 1
ATOM 902 O O . PHE A 1 110 ? 9.352 -9.121 -3.959 1.00 91.94 110 PHE A O 1
ATOM 909 N N . PHE A 1 111 ? 7.383 -8.393 -4.768 1.00 92.25 111 PHE A N 1
ATOM 910 C CA . PHE A 1 111 ? 7.700 -8.424 -6.191 1.00 92.25 111 PHE A CA 1
ATOM 911 C C . PHE A 1 111 ? 7.264 -7.125 -6.855 1.00 92.25 111 PHE A C 1
ATOM 913 O O . PHE A 1 111 ? 6.332 -6.453 -6.405 1.00 92.25 111 PHE A O 1
ATOM 920 N N . LEU A 1 112 ? 7.934 -6.797 -7.951 1.00 91.06 112 LEU A N 1
ATOM 921 C CA . LEU A 1 112 ? 7.555 -5.749 -8.880 1.00 91.06 112 LEU A CA 1
ATOM 922 C C . LEU A 1 112 ? 6.827 -6.386 -10.049 1.00 91.06 112 LEU A C 1
ATOM 924 O O . LEU A 1 112 ? 7.443 -6.997 -10.922 1.00 91.06 112 LEU A O 1
ATOM 928 N N . LYS A 1 113 ? 5.510 -6.221 -10.067 1.00 90.19 113 LYS A N 1
ATOM 929 C CA . LYS A 1 113 ? 4.676 -6.692 -11.160 1.00 90.19 113 LYS A CA 1
ATOM 930 C C . LYS A 1 113 ? 4.542 -5.614 -12.218 1.00 90.19 113 LYS A C 1
ATOM 932 O O . LYS A 1 113 ? 4.135 -4.498 -11.890 1.00 90.19 113 LYS A O 1
ATOM 937 N N . ASN A 1 114 ? 4.832 -5.911 -13.480 1.00 87.44 114 ASN A N 1
ATOM 938 C CA . ASN A 1 114 ? 4.587 -4.925 -14.533 1.00 87.44 114 ASN A CA 1
ATOM 939 C C . ASN A 1 114 ? 3.077 -4.625 -14.631 1.00 87.44 114 ASN A C 1
ATOM 941 O O . ASN A 1 114 ? 2.251 -5.542 -14.580 1.00 87.44 114 ASN A O 1
ATOM 945 N N . ARG A 1 115 ? 2.687 -3.347 -14.770 1.00 82.94 115 ARG A N 1
ATOM 946 C CA . ARG A 1 115 ? 1.256 -2.991 -14.873 1.00 82.94 115 ARG A CA 1
ATOM 947 C C . ARG A 1 115 ? 0.574 -3.621 -16.096 1.00 82.94 115 ARG A C 1
ATOM 949 O O . ARG A 1 115 ? -0.633 -3.851 -16.076 1.00 82.94 115 ARG A O 1
ATOM 956 N N . GLU A 1 116 ? 1.327 -3.917 -17.153 1.00 80.00 116 GLU A N 1
ATOM 957 C CA . GLU A 1 116 ? 0.842 -4.537 -18.387 1.00 80.00 116 GLU A CA 1
ATOM 958 C C . GLU A 1 116 ? 0.805 -6.063 -18.232 1.00 80.00 116 GLU A C 1
ATOM 960 O O . GLU A 1 116 ? 1.470 -6.801 -18.948 1.00 80.00 116 GLU A O 1
ATOM 965 N N . VAL A 1 117 ? -0.018 -6.549 -17.296 1.00 64.50 117 VAL A N 1
ATOM 966 C CA . VAL A 1 117 ? -0.089 -7.962 -16.854 1.00 64.50 117 VAL A CA 1
ATOM 967 C C . VAL A 1 117 ? -0.308 -8.978 -17.995 1.00 64.50 117 VAL A C 1
ATOM 969 O O . VAL A 1 117 ? -0.081 -10.172 -17.817 1.00 64.50 117 VAL A O 1
ATOM 972 N N . ASN A 1 118 ? -0.767 -8.526 -19.165 1.00 67.31 118 ASN A N 1
ATOM 973 C CA . ASN A 1 118 ? -1.033 -9.373 -20.331 1.00 67.31 118 ASN A CA 1
ATOM 974 C C . ASN A 1 118 ? 0.069 -9.334 -21.398 1.00 67.31 118 ASN A C 1
ATOM 976 O O . ASN A 1 118 ? -0.086 -10.007 -22.419 1.00 67.31 118 ASN A O 1
ATOM 980 N N . ASP A 1 119 ? 1.135 -8.555 -21.213 1.00 70.31 119 ASP A N 1
ATOM 981 C CA . ASP A 1 119 ? 2.279 -8.561 -22.119 1.00 70.31 119 ASP A CA 1
ATOM 982 C C . ASP A 1 119 ? 3.310 -9.596 -21.632 1.00 70.31 119 ASP A C 1
ATOM 984 O O . ASP A 1 119 ? 4.048 -9.335 -20.684 1.00 70.31 119 ASP A O 1
ATOM 988 N N . PRO A 1 120 ? 3.403 -10.776 -22.274 1.00 67.56 120 PRO A N 1
ATOM 989 C CA . PRO A 1 120 ? 4.339 -11.822 -21.869 1.00 67.56 120 PRO A CA 1
ATOM 990 C C . PRO A 1 120 ? 5.808 -11.445 -22.115 1.00 67.56 120 PRO A C 1
ATOM 992 O O . PRO A 1 120 ? 6.691 -12.223 -21.761 1.00 67.56 120 PRO A O 1
ATOM 995 N N . SER A 1 121 ? 6.085 -10.311 -22.769 1.00 72.25 121 SER A N 1
ATOM 996 C CA . SER A 1 121 ? 7.440 -9.770 -22.900 1.00 72.25 121 SER A CA 1
ATOM 997 C C . SER A 1 121 ? 7.890 -8.966 -21.679 1.00 72.25 121 SER A C 1
ATOM 999 O O . SER A 1 121 ? 9.071 -8.630 -21.586 1.00 72.25 121 SER A O 1
ATOM 1001 N N . LYS A 1 122 ? 6.974 -8.661 -20.753 1.00 72.44 122 LYS A N 1
ATOM 1002 C CA . LYS A 1 122 ? 7.270 -7.982 -19.494 1.00 72.44 122 LYS A CA 1
ATOM 1003 C C . LYS A 1 122 ? 7.453 -9.020 -18.395 1.00 72.44 122 LYS A C 1
ATOM 1005 O O . LYS A 1 122 ? 6.583 -9.857 -18.170 1.00 72.44 122 LYS A O 1
ATOM 1010 N N . GLU A 1 123 ? 8.605 -8.973 -17.740 1.00 70.94 123 GLU A N 1
ATOM 1011 C CA . GLU A 1 123 ? 8.930 -9.858 -16.626 1.00 70.94 123 GLU A CA 1
ATOM 1012 C C . GLU A 1 123 ? 8.515 -9.209 -15.299 1.00 70.94 123 GLU A C 1
ATOM 1014 O O . GLU A 1 123 ? 8.538 -7.984 -15.154 1.00 70.94 123 GLU A O 1
ATOM 1019 N N . ASP A 1 124 ? 8.127 -10.049 -14.341 1.00 79.81 124 ASP A N 1
ATOM 1020 C CA . ASP A 1 124 ? 7.986 -9.653 -12.944 1.00 79.81 124 ASP A CA 1
ATOM 1021 C C . ASP A 1 124 ? 9.356 -9.800 -12.269 1.00 79.81 124 ASP A C 1
ATOM 1023 O O . ASP A 1 124 ? 10.067 -10.782 -12.502 1.00 79.81 124 ASP A O 1
ATOM 1027 N N . TYR A 1 125 ? 9.727 -8.838 -11.428 1.00 80.75 125 TYR A N 1
ATOM 1028 C CA . TYR A 1 125 ? 11.043 -8.806 -10.784 1.00 80.75 125 TYR A CA 1
ATOM 1029 C C . TYR A 1 125 ? 10.929 -9.070 -9.283 1.00 80.75 125 TYR A C 1
ATOM 1031 O O . TYR A 1 125 ? 10.002 -8.581 -8.633 1.00 80.75 125 TYR A O 1
ATOM 1039 N N . ASP A 1 126 ? 11.883 -9.813 -8.715 1.00 80.44 126 ASP A N 1
ATOM 1040 C CA . ASP A 1 126 ? 12.036 -9.879 -7.260 1.00 80.44 126 ASP A CA 1
ATOM 1041 C C . ASP A 1 126 ? 12.404 -8.480 -6.748 1.00 80.44 126 ASP A C 1
ATOM 1043 O O . ASP A 1 126 ? 13.297 -7.814 -7.278 1.0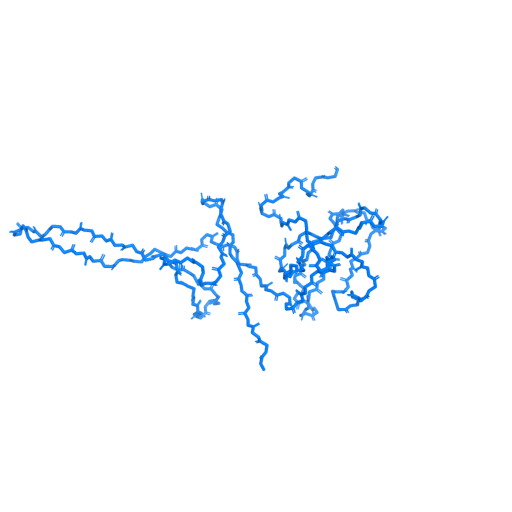0 80.44 126 ASP A O 1
ATOM 1047 N N . PHE A 1 127 ? 11.701 -8.020 -5.718 1.00 77.62 127 PHE A N 1
ATOM 1048 C CA . PHE A 1 127 ? 11.915 -6.696 -5.147 1.00 77.62 127 PHE A CA 1
ATOM 1049 C C . PHE A 1 127 ? 13.283 -6.560 -4.454 1.00 77.62 127 PHE A C 1
ATOM 1051 O O . PHE A 1 127 ? 13.739 -5.448 -4.221 1.00 77.62 127 PHE A O 1
ATOM 1058 N N . VAL A 1 128 ? 13.954 -7.660 -4.100 1.00 70.25 128 VAL A N 1
ATOM 1059 C CA . VAL A 1 128 ? 15.274 -7.648 -3.440 1.00 70.25 128 VAL A CA 1
ATOM 1060 C C . VAL A 1 128 ? 16.423 -7.512 -4.439 1.00 70.25 128 VAL A C 1
ATOM 1062 O O . VAL A 1 128 ? 17.457 -6.943 -4.095 1.00 70.25 128 VAL A O 1
ATOM 1065 N N . ASP A 1 129 ? 16.234 -7.954 -5.683 1.00 68.75 129 ASP A N 1
ATOM 1066 C CA . ASP A 1 129 ? 17.213 -7.759 -6.766 1.00 68.75 129 ASP A CA 1
ATOM 1067 C C . ASP A 1 129 ? 17.231 -6.303 -7.277 1.00 68.75 129 ASP A C 1
ATOM 1069 O O . ASP A 1 129 ? 18.009 -5.922 -8.158 1.00 68.75 129 ASP A O 1
ATOM 1073 N N . PHE A 1 130 ? 16.387 -5.465 -6.677 1.00 67.00 130 PHE A N 1
ATOM 1074 C CA . PHE A 1 130 ? 16.189 -4.062 -6.965 1.00 67.00 130 PHE A CA 1
ATOM 1075 C C . PHE A 1 130 ? 17.302 -3.164 -6.386 1.00 67.00 130 PHE A C 1
ATOM 1077 O O . PHE A 1 130 ? 17.065 -2.301 -5.546 1.00 67.00 130 PHE A O 1
ATOM 1084 N N . ASP A 1 131 ? 18.542 -3.366 -6.831 1.00 58.97 131 ASP A N 1
ATOM 1085 C CA . ASP A 1 131 ? 19.695 -2.516 -6.463 1.00 58.97 131 ASP A CA 1
ATOM 1086 C C . ASP A 1 131 ? 20.191 -1.665 -7.660 1.00 58.97 131 ASP A C 1
ATOM 1088 O O . ASP A 1 131 ? 21.110 -0.858 -7.538 1.00 58.97 131 ASP A O 1
ATOM 1092 N N . GLY A 1 132 ? 19.592 -1.848 -8.849 1.00 54.06 132 GLY A N 1
ATOM 1093 C CA . GLY A 1 132 ? 20.110 -1.317 -10.120 1.00 54.06 132 GLY A CA 1
ATOM 1094 C C . GLY A 1 132 ? 19.302 -0.205 -10.798 1.00 54.06 132 GLY A C 1
ATOM 1095 O O . GLY A 1 132 ? 19.895 0.603 -11.513 1.00 54.06 132 GLY A O 1
ATOM 1096 N N . ASP A 1 133 ? 17.988 -0.126 -10.576 1.00 61.59 133 ASP A N 1
ATOM 1097 C CA . ASP A 1 133 ? 17.115 0.805 -11.298 1.00 61.59 133 ASP A CA 1
ATOM 1098 C C . ASP A 1 133 ? 16.625 1.936 -10.382 1.00 61.59 133 ASP A C 1
ATOM 1100 O O . ASP A 1 133 ? 16.260 1.743 -9.224 1.00 61.59 133 ASP A O 1
ATOM 1104 N N . SER A 1 134 ? 16.637 3.174 -10.874 1.00 77.38 134 SER A N 1
ATOM 1105 C CA . SER A 1 134 ? 16.128 4.333 -10.129 1.00 77.38 134 SER A CA 1
ATOM 1106 C C . SER A 1 134 ? 14.600 4.380 -10.197 1.00 77.38 134 SER A C 1
ATOM 1108 O O . SER A 1 134 ? 14.051 5.235 -10.882 1.00 77.38 134 SER A O 1
ATOM 1110 N N . LEU A 1 135 ? 13.904 3.442 -9.549 1.00 88.25 135 LEU A N 1
ATOM 1111 C CA . LEU A 1 135 ? 12.446 3.514 -9.441 1.00 88.25 135 LEU A CA 1
ATOM 1112 C C . LEU A 1 135 ? 12.027 4.575 -8.421 1.00 88.25 135 LEU A C 1
ATOM 1114 O O . LEU A 1 135 ? 12.637 4.706 -7.356 1.00 88.25 135 LEU A O 1
ATOM 1118 N N . TYR A 1 136 ? 10.942 5.272 -8.744 1.00 91.56 136 TYR A N 1
ATOM 1119 C CA . TYR A 1 136 ? 10.322 6.283 -7.891 1.00 91.56 136 TYR A CA 1
ATOM 1120 C C . TYR A 1 136 ? 8.886 5.911 -7.573 1.00 91.56 136 TYR A C 1
ATOM 1122 O O . TYR A 1 136 ? 8.159 5.485 -8.475 1.00 91.56 136 TYR A O 1
ATOM 1130 N N . VAL A 1 137 ? 8.451 6.128 -6.335 1.00 93.94 137 VAL A N 1
ATOM 1131 C CA . VAL A 1 137 ? 7.026 6.037 -6.001 1.00 93.94 137 VAL A CA 1
ATOM 1132 C C . VAL A 1 137 ? 6.302 7.193 -6.689 1.00 93.94 137 VAL A C 1
ATOM 1134 O O . VAL A 1 137 ? 6.636 8.358 -6.491 1.00 93.94 137 VAL A O 1
ATOM 1137 N N . VAL A 1 138 ? 5.303 6.877 -7.512 1.00 94.19 138 VAL A N 1
ATOM 1138 C CA . VAL A 1 138 ? 4.494 7.875 -8.241 1.00 94.19 138 VAL A CA 1
ATOM 1139 C C . VAL A 1 138 ? 3.017 7.854 -7.854 1.00 94.19 138 VAL A C 1
ATOM 1141 O O . VAL A 1 138 ? 2.240 8.664 -8.353 1.00 94.19 138 VAL A O 1
ATOM 1144 N N . GLY A 1 139 ? 2.624 6.938 -6.972 1.00 95.50 139 GLY A N 1
ATOM 1145 C CA . GLY A 1 139 ? 1.257 6.777 -6.496 1.00 95.50 139 GLY A CA 1
ATOM 1146 C C . GLY A 1 139 ? 1.023 5.371 -5.964 1.00 95.50 139 GLY A C 1
ATOM 1147 O O . GLY A 1 139 ? 1.962 4.600 -5.781 1.00 95.50 139 GLY A O 1
ATOM 1148 N N . ASN A 1 140 ? -0.239 5.011 -5.759 1.00 97.25 140 ASN A N 1
ATOM 1149 C CA . ASN A 1 140 ? -0.644 3.641 -5.443 1.00 97.25 140 ASN A CA 1
ATOM 1150 C C . ASN A 1 140 ? -1.926 3.266 -6.193 1.00 97.25 140 ASN A C 1
ATOM 1152 O O . ASN A 1 140 ? -2.623 4.130 -6.724 1.00 97.25 140 ASN A O 1
ATOM 1156 N N . ILE A 1 141 ? -2.255 1.974 -6.231 1.00 96.50 141 ILE A N 1
ATOM 1157 C CA . ILE A 1 141 ? -3.397 1.472 -7.019 1.00 96.50 141 ILE A CA 1
ATOM 1158 C C . ILE A 1 141 ? -4.763 2.015 -6.567 1.00 96.50 141 ILE A C 1
ATOM 1160 O O . ILE A 1 141 ? -5.747 1.843 -7.287 1.00 96.50 141 ILE A O 1
ATOM 1164 N N . TYR A 1 142 ? -4.850 2.598 -5.369 1.00 96.88 142 TYR A N 1
ATOM 1165 C CA . TYR A 1 142 ? -6.098 3.091 -4.797 1.00 96.88 142 TYR A CA 1
ATOM 1166 C C . TYR A 1 142 ? -6.288 4.590 -5.021 1.00 96.88 142 TYR A C 1
ATOM 1168 O O . TYR A 1 142 ? -7.348 4.992 -5.493 1.00 96.88 142 TYR A O 1
ATOM 1176 N N . GLU A 1 143 ? -5.270 5.398 -4.720 1.00 97.19 143 GLU A N 1
ATOM 1177 C CA . GLU A 1 143 ? -5.303 6.856 -4.907 1.00 97.19 143 GLU A CA 1
ATOM 1178 C C . GLU A 1 143 ? -5.073 7.269 -6.364 1.00 97.19 143 GLU A C 1
ATOM 1180 O O . GLU A 1 143 ? -5.560 8.320 -6.777 1.00 97.19 143 GLU A O 1
ATOM 1185 N N . ASN A 1 144 ? -4.374 6.436 -7.145 1.00 96.44 144 ASN A N 1
ATOM 1186 C CA . ASN A 1 144 ? -3.989 6.727 -8.526 1.00 96.44 144 ASN A CA 1
ATOM 1187 C C . ASN A 1 144 ? -4.368 5.606 -9.510 1.00 96.44 144 ASN A C 1
ATOM 1189 O O . ASN A 1 144 ? -3.506 5.089 -10.233 1.00 96.44 144 ASN A O 1
ATOM 1193 N N . PRO A 1 145 ? -5.648 5.193 -9.573 1.00 93.81 145 PRO A N 1
ATOM 1194 C CA . PRO A 1 145 ? -6.078 4.137 -10.487 1.00 93.81 145 PRO A CA 1
ATOM 1195 C C . PRO A 1 145 ? -5.858 4.504 -11.965 1.00 93.81 145 PRO A C 1
ATOM 1197 O O . PRO A 1 145 ? -5.726 3.615 -12.805 1.00 93.81 145 PRO A O 1
ATOM 1200 N N . GLU A 1 146 ? -5.776 5.792 -12.305 1.00 92.56 146 GLU A N 1
ATOM 1201 C CA . GLU A 1 146 ? -5.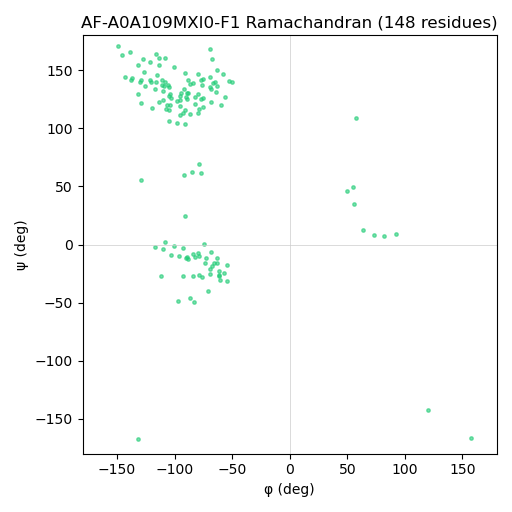467 6.278 -13.652 1.00 92.56 146 GLU A CA 1
ATOM 1202 C C . GLU A 1 146 ? -4.085 5.846 -14.155 1.00 92.56 146 GLU A C 1
ATOM 1204 O O . GLU A 1 146 ? -3.910 5.676 -15.360 1.00 92.56 146 GLU A O 1
ATOM 1209 N N . LEU A 1 147 ? -3.121 5.601 -13.259 1.00 91.19 147 LEU A N 1
ATOM 1210 C CA . LEU A 1 147 ? -1.775 5.139 -13.626 1.00 91.19 147 LEU A CA 1
ATOM 1211 C C . LEU A 1 147 ? -1.748 3.671 -14.081 1.00 91.19 147 LEU A C 1
ATOM 1213 O O . LEU A 1 147 ? -0.747 3.208 -14.637 1.00 91.19 147 LEU A O 1
ATOM 1217 N N . LEU A 1 148 ? -2.845 2.941 -13.871 1.00 86.19 148 LEU A N 1
ATOM 1218 C CA . LEU A 1 148 ? -3.013 1.548 -14.288 1.00 86.19 148 LEU A CA 1
ATOM 1219 C C . LEU A 1 148 ? -3.583 1.418 -15.703 1.00 86.19 148 LEU A C 1
ATOM 1221 O O . LEU A 1 148 ? -3.610 0.318 -16.253 1.00 86.19 148 LEU A O 1
ATOM 1225 N N . ILE A 1 149 ? -4.056 2.520 -16.287 1.00 79.31 149 ILE A N 1
ATOM 1226 C CA . ILE A 1 149 ? -4.653 2.537 -17.619 1.00 79.31 149 ILE A CA 1
ATOM 1227 C C . ILE A 1 149 ? -3.545 2.872 -18.628 1.00 79.31 149 ILE A C 1
ATOM 1229 O O . ILE A 1 149 ? -2.983 3.967 -18.596 1.00 79.31 149 ILE A O 1
ATOM 1233 N N . GLY A 1 150 ? -3.212 1.901 -19.483 1.00 63.69 150 GLY A N 1
ATOM 1234 C CA . GLY A 1 150 ? -2.283 2.031 -20.615 1.00 63.69 150 GLY A CA 1
ATOM 1235 C C . GLY A 1 150 ? -3.002 2.273 -21.933 1.00 63.69 150 GLY A C 1
ATOM 1236 O O . GLY A 1 150 ? -4.079 1.664 -22.132 1.00 63.69 150 GLY A O 1
#

Sequence (150 aa):
MKEIRVRAWDNVENKMYYLGEEEDIHFYFDGSGIMAERLIDIEECTPEGDRGIYGSVEKLEHLKYMLSTGLKDNAPEEAQPMEIFANDILLNPVSNEYYIVTWDEHYANFFLKNREVNDPSKEDYDFVDFDGDSLYVVGNIYENPELLIG

Foldseek 3Di:
DDDKWKWKAQPVVRDIGGPPPDPQKDWDQDPVGIWIKGWDFDWDADPVGDTDTDIDIDTSPRIDMKIWLSDWALDDVVVPTDTDIAQFWKAQPVVRWIWGWHQDPVVRAIKTHTLPNPPPVDDIGGPVVPPPTRIGGPGGCRNCVVVSPD